Protein AF-A0A6J5UU24-F1 (afdb_monomer_lite)

Secondary structure (DSSP, 8-state):
-------PPBPTTSSBPEEEE--BTTBTT-EEEESSSEEE------HHHHHHHHHHHHHHHHHHHHHHHHHHHHHHHHHHHHHHHHHHHHHHHSS--

pLDDT: mean 73.28, std 20.17, range [39.81, 98.12]

Sequence (97 aa):
MPGMDEEAPMCWCGKAATIRTFWTDLNPTRRFSMCTAKAWFDPAMCERSKTMIPGLLKSRNKLEKSVAKERQREKVILGVVGGFLVSIYKLNFGRDV

Radius of gyration: 28.23 Å; chains: 1; bounding box: 56×29×75 Å

Organism: Prunus armeniaca (NCBI:txid36596)

Structure (mmCIF, N/CA/C/O backbone):
data_AF-A0A6J5UU24-F1
#
_entry.id   AF-A0A6J5UU24-F1
#
loop_
_atom_site.group_PDB
_atom_site.id
_atom_site.type_symbol
_atom_site.label_atom_id
_atom_site.label_alt_id
_atom_site.label_comp_id
_atom_site.label_asym_id
_atom_site.label_entity_id
_atom_site.label_seq_id
_atom_site.pdbx_PDB_ins_code
_atom_site.Cartn_x
_atom_site.Cartn_y
_atom_site.Cartn_z
_atom_site.occupancy
_atom_site.B_iso_or_equiv
_atom_site.auth_seq_id
_atom_site.auth_comp_id
_atom_site.auth_asym_id
_atom_site.auth_atom_id
_atom_site.pdbx_PDB_model_num
ATOM 1 N N . MET A 1 1 ? -9.491 -4.332 -33.816 1.00 44.12 1 MET A N 1
ATOM 2 C CA . MET A 1 1 ? -8.630 -5.133 -32.925 1.00 44.12 1 MET A CA 1
ATOM 3 C C . MET A 1 1 ? -7.939 -6.182 -33.785 1.00 44.12 1 MET A C 1
ATOM 5 O O . MET A 1 1 ? -8.633 -7.096 -34.210 1.00 44.12 1 MET A O 1
ATOM 9 N N . PRO A 1 2 ? -6.656 -6.012 -34.141 1.00 41.00 2 PRO A N 1
ATOM 10 C CA . PRO A 1 2 ? -5.870 -7.043 -34.812 1.00 41.00 2 PRO A CA 1
ATOM 11 C C . PRO A 1 2 ? -5.110 -7.903 -33.786 1.00 41.00 2 PRO A C 1
ATOM 13 O O . PRO A 1 2 ? -4.788 -7.426 -32.697 1.00 41.00 2 PRO A O 1
ATOM 16 N N . GLY A 1 3 ? -4.915 -9.178 -34.127 1.00 39.81 3 GLY A N 1
ATOM 17 C CA . GLY A 1 3 ? -4.409 -10.248 -33.267 1.00 39.81 3 GLY A CA 1
ATOM 18 C C . GLY A 1 3 ? -2.996 -10.022 -32.730 1.00 39.81 3 GLY A C 1
ATOM 19 O O . GLY A 1 3 ? -2.144 -9.424 -33.379 1.00 39.81 3 GLY A O 1
ATOM 20 N N . MET A 1 4 ? -2.784 -10.486 -31.496 1.00 42.34 4 MET A N 1
ATOM 21 C CA . MET A 1 4 ? -1.471 -10.665 -30.876 1.00 42.34 4 MET A CA 1
ATOM 22 C C . MET A 1 4 ? -0.816 -11.935 -31.430 1.00 42.34 4 MET A C 1
ATOM 24 O O . MET A 1 4 ? -0.698 -12.945 -30.740 1.00 42.34 4 MET A O 1
ATOM 28 N N . ASP A 1 5 ? -0.368 -11.886 -32.671 1.00 45.78 5 ASP A N 1
ATOM 29 C CA . ASP A 1 5 ? 0.671 -12.772 -33.180 1.00 45.78 5 ASP A CA 1
ATOM 30 C C . ASP A 1 5 ? 2.005 -12.057 -32.919 1.00 45.78 5 ASP A C 1
ATOM 32 O O . ASP A 1 5 ? 2.654 -11.486 -33.789 1.00 45.78 5 ASP A O 1
ATOM 36 N N . GLU A 1 6 ? 2.352 -12.013 -31.627 1.00 52.16 6 GLU A N 1
ATOM 37 C CA . GLU A 1 6 ? 3.648 -11.591 -31.100 1.00 52.16 6 GLU A CA 1
ATOM 38 C C . GLU A 1 6 ? 4.676 -12.632 -31.579 1.00 52.16 6 GLU A C 1
ATOM 40 O O . GLU A 1 6 ? 4.856 -13.678 -30.955 1.00 52.16 6 GLU A O 1
ATOM 45 N N . GLU A 1 7 ? 5.277 -12.390 -32.749 1.00 54.44 7 GLU A N 1
ATOM 46 C CA . GLU A 1 7 ? 6.356 -13.203 -33.318 1.00 54.44 7 GLU A CA 1
ATOM 47 C C . GLU A 1 7 ? 7.426 -13.444 -32.247 1.00 54.44 7 GLU A C 1
ATOM 49 O O . GLU A 1 7 ? 8.085 -12.517 -31.765 1.00 54.44 7 GLU A O 1
ATOM 54 N N . ALA A 1 8 ? 7.558 -14.701 -31.815 1.00 57.69 8 ALA A N 1
ATOM 55 C CA . ALA A 1 8 ? 8.473 -15.050 -30.743 1.00 57.69 8 ALA A CA 1
ATOM 56 C C . ALA A 1 8 ? 9.910 -14.684 -31.163 1.00 57.69 8 ALA A C 1
ATOM 58 O O . ALA A 1 8 ? 10.373 -15.138 -32.213 1.00 57.69 8 ALA A O 1
ATOM 59 N N . PRO A 1 9 ? 10.644 -13.895 -30.358 1.00 60.56 9 PRO A N 1
ATOM 60 C CA . PRO A 1 9 ? 11.988 -13.447 -30.704 1.00 60.56 9 PRO A CA 1
ATOM 61 C C . PRO A 1 9 ? 12.909 -14.657 -30.914 1.00 60.56 9 PRO A C 1
ATOM 63 O O . PRO A 1 9 ? 12.978 -15.566 -30.080 1.00 60.56 9 PRO A O 1
ATOM 66 N N . MET A 1 10 ? 13.627 -14.679 -32.037 1.00 60.81 10 MET A N 1
ATOM 67 C CA . MET A 1 10 ? 14.615 -15.715 -32.344 1.00 60.81 10 MET A CA 1
ATOM 68 C C . MET A 1 10 ? 15.832 -15.563 -31.427 1.00 60.81 10 MET A C 1
ATOM 70 O O . MET A 1 10 ? 16.442 -14.497 -31.347 1.00 60.81 10 MET A O 1
ATOM 74 N N . CYS A 1 11 ? 16.203 -16.630 -30.720 1.00 62.06 11 CYS A N 1
ATOM 75 C CA . CYS A 1 11 ? 17.449 -16.664 -29.964 1.00 62.06 11 CYS A CA 1
ATOM 76 C C . CYS A 1 11 ? 18.656 -16.665 -30.915 1.00 62.06 11 CYS A C 1
ATOM 78 O O . CYS A 1 11 ? 18.587 -17.195 -32.021 1.00 62.06 11 CYS A O 1
ATOM 80 N N . TRP A 1 12 ? 19.809 -16.201 -30.427 1.00 60.22 12 TRP A N 1
ATOM 81 C CA . TRP A 1 12 ? 21.127 -16.374 -31.055 1.00 60.22 12 TRP A CA 1
ATOM 82 C C . TRP A 1 12 ? 21.459 -17.824 -31.459 1.00 60.22 12 TRP A C 1
ATOM 84 O O . TRP A 1 12 ? 22.302 -18.038 -32.320 1.00 60.22 12 TRP A O 1
ATOM 94 N N . CYS A 1 13 ? 20.800 -18.827 -30.866 1.00 61.72 13 CYS A N 1
ATOM 95 C CA . CYS A 1 13 ? 20.937 -20.236 -31.248 1.00 61.72 13 CYS A CA 1
ATOM 96 C C . CYS A 1 13 ? 20.030 -20.665 -32.421 1.00 61.72 13 CYS A C 1
ATOM 98 O O . CYS A 1 13 ? 19.976 -21.852 -32.741 1.00 61.72 13 CYS A O 1
ATOM 100 N N . GLY A 1 14 ? 19.279 -19.733 -33.019 1.00 62.97 14 GLY A N 1
ATOM 101 C CA . GLY A 1 14 ? 18.365 -19.978 -34.139 1.00 62.97 14 GLY A CA 1
ATOM 102 C C . GLY A 1 14 ? 17.018 -20.605 -33.762 1.00 62.97 14 GLY A C 1
ATOM 103 O O . GLY A 1 14 ? 16.271 -20.999 -34.650 1.00 62.97 14 GLY A O 1
ATOM 104 N N . LYS A 1 15 ? 16.693 -20.726 -32.465 1.00 69.62 15 LYS A N 1
ATOM 105 C CA . LYS A 1 15 ? 15.407 -21.264 -31.976 1.00 69.62 15 LYS A CA 1
ATOM 106 C C . LYS A 1 15 ? 14.500 -20.147 -31.463 1.00 69.62 15 LYS A C 1
ATOM 108 O O . LYS A 1 15 ? 14.991 -19.191 -30.864 1.00 69.62 15 LYS A O 1
ATOM 113 N N . ALA A 1 16 ? 13.186 -20.305 -31.621 1.00 64.06 16 ALA A N 1
ATOM 114 C CA . ALA A 1 16 ? 12.196 -19.400 -31.036 1.00 64.06 16 ALA A CA 1
ATOM 115 C C . ALA A 1 16 ? 12.331 -19.374 -29.504 1.00 64.06 16 ALA A C 1
ATOM 117 O O . ALA A 1 16 ? 12.321 -20.424 -28.852 1.00 64.06 16 ALA A O 1
ATOM 118 N N . ALA A 1 17 ? 12.485 -18.187 -28.916 1.00 64.06 17 ALA A N 1
ATOM 119 C CA . ALA A 1 17 ? 12.617 -18.067 -27.473 1.00 64.06 17 ALA A CA 1
ATOM 120 C C . ALA A 1 17 ? 11.252 -18.205 -26.787 1.00 64.06 17 ALA A C 1
ATOM 122 O O . ALA A 1 17 ? 10.260 -17.605 -27.192 1.00 64.06 17 ALA A O 1
ATOM 123 N N . THR A 1 18 ? 11.203 -18.974 -25.697 1.00 60.19 18 THR A N 1
ATOM 124 C CA . THR A 1 18 ? 9.995 -19.056 -24.868 1.00 60.19 18 THR A CA 1
ATOM 125 C C . THR A 1 18 ? 9.939 -17.847 -23.939 1.00 60.19 18 THR A C 1
ATOM 127 O O . THR A 1 18 ? 10.804 -17.696 -23.071 1.00 60.19 18 THR A O 1
ATOM 130 N N . ILE A 1 19 ? 8.920 -17.002 -24.106 1.00 60.59 19 ILE A N 1
ATOM 131 C CA . ILE A 1 19 ? 8.643 -15.884 -23.201 1.00 60.59 19 ILE A CA 1
ATOM 132 C C . ILE A 1 19 ? 7.968 -16.435 -21.941 1.00 60.59 19 ILE A C 1
ATOM 134 O O . ILE A 1 19 ? 6.944 -17.116 -22.010 1.00 60.59 19 ILE A O 1
ATOM 138 N N . ARG A 1 20 ? 8.535 -16.146 -20.768 1.00 55.53 20 ARG A N 1
ATOM 139 C CA . ARG A 1 20 ? 7.919 -16.454 -19.470 1.00 55.53 20 ARG A CA 1
ATOM 140 C C . ARG A 1 20 ? 7.802 -15.173 -18.647 1.00 55.53 20 ARG A C 1
ATOM 142 O O . ARG A 1 20 ? 8.733 -14.372 -18.586 1.00 55.53 20 ARG A O 1
ATOM 149 N N . THR A 1 21 ? 6.647 -14.982 -18.019 1.00 52.50 21 THR A N 1
ATOM 150 C CA . THR A 1 21 ? 6.360 -13.870 -17.102 1.00 52.50 21 THR A CA 1
ATOM 151 C C . THR A 1 21 ? 6.596 -14.314 -15.664 1.00 52.50 21 THR A C 1
ATOM 153 O O . THR A 1 21 ? 5.988 -15.295 -15.229 1.00 52.50 21 THR A O 1
ATOM 156 N N . PHE A 1 22 ? 7.440 -13.601 -14.917 1.00 47.19 22 PHE A N 1
ATOM 157 C CA . PHE A 1 22 ? 7.596 -13.822 -13.479 1.00 47.19 22 PHE A CA 1
ATOM 158 C C . PHE A 1 22 ? 6.884 -12.708 -12.708 1.00 47.19 22 PHE A C 1
ATOM 160 O O . PHE A 1 22 ? 7.263 -11.543 -12.797 1.00 47.19 22 PHE A O 1
ATOM 167 N N . TRP A 1 23 ? 5.840 -13.064 -11.961 1.00 44.97 23 TRP A N 1
ATOM 168 C CA . TRP A 1 23 ? 5.071 -12.122 -11.152 1.00 44.97 23 TRP A CA 1
ATOM 169 C C . TRP A 1 23 ? 5.726 -11.989 -9.775 1.00 44.97 23 TRP A C 1
ATOM 171 O O . TRP A 1 23 ? 5.588 -12.874 -8.936 1.00 44.97 23 TRP A O 1
ATOM 181 N N . THR A 1 24 ? 6.453 -10.897 -9.534 1.00 49.84 24 THR A N 1
ATOM 182 C CA . THR A 1 24 ? 6.869 -10.511 -8.173 1.00 49.84 24 THR A CA 1
ATOM 183 C C . THR A 1 24 ? 6.519 -9.063 -7.897 1.00 49.84 24 THR A C 1
ATOM 185 O O . THR A 1 24 ? 6.614 -8.225 -8.792 1.00 49.84 24 THR A O 1
ATOM 188 N N . ASP A 1 25 ? 6.180 -8.758 -6.643 1.00 44.84 25 ASP A N 1
ATOM 189 C CA . ASP A 1 25 ? 5.805 -7.410 -6.186 1.00 44.84 25 ASP A CA 1
ATOM 190 C C . ASP A 1 25 ? 6.895 -6.354 -6.439 1.00 44.84 25 ASP A C 1
ATOM 192 O O . ASP A 1 25 ? 6.608 -5.167 -6.574 1.00 44.84 25 ASP A O 1
ATOM 196 N N . LEU A 1 26 ? 8.153 -6.792 -6.541 1.00 52.62 26 LEU A N 1
ATOM 197 C CA . LEU A 1 26 ? 9.314 -5.951 -6.838 1.00 52.62 26 LEU A CA 1
ATOM 198 C C . LEU A 1 26 ? 9.515 -5.695 -8.341 1.00 52.62 26 LEU A C 1
ATOM 200 O O . LEU A 1 26 ? 10.218 -4.755 -8.695 1.00 52.62 26 LEU A O 1
ATOM 204 N N . ASN A 1 27 ? 8.938 -6.518 -9.225 1.00 52.19 27 ASN A N 1
ATOM 205 C CA . ASN A 1 27 ? 9.123 -6.439 -10.679 1.00 52.19 27 ASN A CA 1
ATOM 206 C C . ASN A 1 27 ? 7.878 -6.955 -11.434 1.00 52.19 27 ASN A C 1
ATOM 208 O O . ASN A 1 27 ? 7.950 -7.994 -12.093 1.00 52.19 27 ASN A O 1
ATOM 212 N N . PRO A 1 28 ? 6.737 -6.246 -11.376 1.00 52.50 28 PRO A N 1
ATOM 213 C CA . PRO A 1 28 ? 5.447 -6.748 -11.863 1.00 52.50 28 PRO A CA 1
ATOM 214 C C . PRO A 1 28 ? 5.328 -6.888 -13.392 1.00 52.50 28 PRO A C 1
ATOM 216 O O . PRO A 1 28 ? 4.271 -7.274 -13.882 1.00 52.50 28 PRO A O 1
ATOM 219 N N . THR A 1 29 ? 6.380 -6.584 -14.157 1.00 56.31 29 THR A N 1
ATOM 220 C CA . THR A 1 29 ? 6.336 -6.570 -15.627 1.00 56.31 29 THR A CA 1
ATOM 221 C C . THR A 1 29 ? 7.452 -7.333 -16.326 1.00 56.31 29 THR A C 1
ATOM 223 O O . THR A 1 29 ? 7.399 -7.392 -17.545 1.00 56.31 29 THR A O 1
ATOM 226 N N . ARG A 1 30 ? 8.403 -7.973 -15.622 1.00 53.75 30 ARG A N 1
ATOM 227 C CA . ARG A 1 30 ? 9.563 -8.581 -16.298 1.00 53.75 30 ARG A CA 1
ATOM 228 C C . ARG A 1 30 ? 9.260 -9.895 -17.022 1.00 53.75 30 ARG A C 1
ATOM 230 O O . ARG A 1 30 ? 9.090 -10.947 -16.402 1.00 53.75 30 ARG A O 1
ATOM 237 N N . ARG A 1 31 ? 9.278 -9.838 -18.355 1.00 58.25 31 ARG A N 1
ATOM 238 C CA . ARG A 1 31 ? 9.361 -10.969 -19.284 1.00 58.25 31 ARG A CA 1
ATOM 239 C C . ARG A 1 31 ? 10.831 -11.340 -19.493 1.00 58.25 31 ARG A C 1
ATOM 241 O O . ARG A 1 31 ? 11.684 -10.476 -19.705 1.00 58.25 31 ARG A O 1
ATOM 248 N N . PHE A 1 32 ? 11.151 -12.628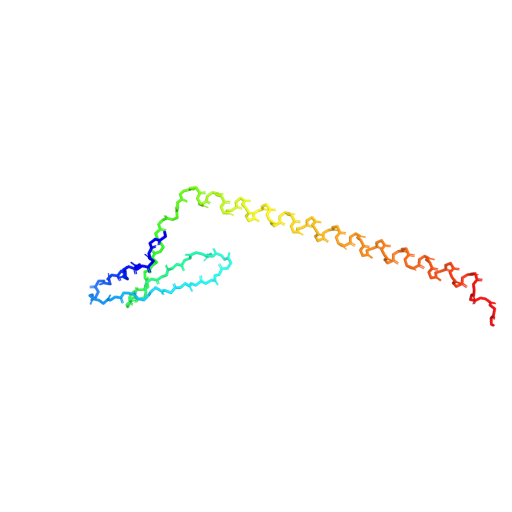 -19.435 1.00 52.56 32 PHE A N 1
ATOM 249 C CA . PHE A 1 32 ? 12.477 -13.134 -19.799 1.00 52.56 32 PHE A CA 1
ATOM 250 C C . P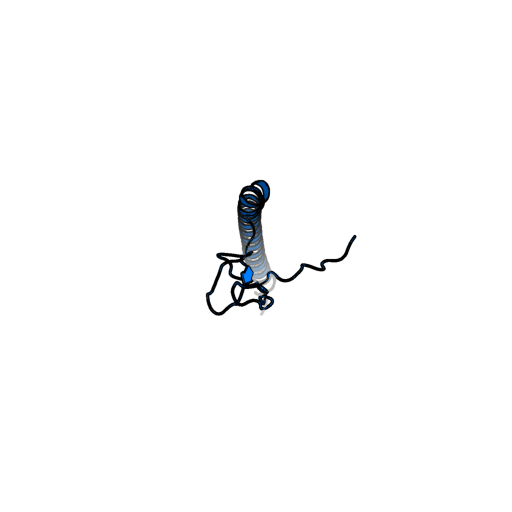HE A 1 32 ? 12.368 -14.093 -20.981 1.00 52.56 32 PHE A C 1
ATOM 252 O O . PHE A 1 32 ? 11.419 -14.875 -21.073 1.00 52.56 32 PHE A O 1
ATOM 259 N N . SER A 1 33 ? 13.343 -14.026 -21.887 1.00 52.12 33 SER A N 1
ATOM 260 C CA . SER A 1 33 ? 13.484 -14.979 -22.983 1.00 52.12 33 SER A CA 1
ATOM 261 C C . SER A 1 33 ? 14.375 -16.117 -22.504 1.00 52.12 33 SER A C 1
ATOM 263 O O . SER A 1 33 ? 15.538 -15.891 -22.153 1.00 52.12 33 SER A O 1
ATOM 265 N N . MET A 1 34 ? 13.847 -17.339 -22.469 1.00 52.81 34 MET A N 1
ATOM 266 C CA . MET A 1 34 ? 14.658 -18.498 -22.117 1.00 52.81 34 MET A CA 1
ATOM 267 C C . MET A 1 34 ? 15.318 -19.057 -23.376 1.00 52.81 34 MET A C 1
ATOM 269 O O . MET A 1 34 ? 14.723 -19.804 -24.146 1.00 52.81 34 MET A O 1
ATOM 273 N N . CYS A 1 35 ? 16.569 -18.668 -23.572 1.00 53.56 35 CYS A N 1
ATOM 274 C CA . CYS A 1 35 ? 17.550 -19.465 -24.287 1.00 53.56 35 CYS A CA 1
ATOM 275 C C . CYS A 1 35 ? 18.653 -19.825 -23.281 1.00 53.56 35 CYS A C 1
ATOM 277 O O . CYS A 1 35 ? 18.615 -19.348 -22.148 1.00 53.56 35 CYS A O 1
ATOM 279 N N . THR A 1 36 ? 19.616 -20.672 -23.632 1.00 52.94 36 THR A N 1
ATOM 280 C CA . THR A 1 36 ? 20.660 -21.183 -22.715 1.00 52.94 36 THR A CA 1
ATOM 281 C C . THR A 1 36 ? 21.401 -20.108 -21.893 1.00 52.94 36 THR A C 1
ATOM 283 O O . THR A 1 36 ? 21.949 -20.436 -20.844 1.00 52.94 36 THR A O 1
ATOM 286 N N . ALA A 1 37 ? 21.337 -18.829 -22.285 1.00 49.66 37 ALA A N 1
ATOM 287 C CA . ALA A 1 37 ? 21.643 -17.673 -21.443 1.00 49.66 37 ALA A CA 1
ATOM 288 C C . ALA A 1 37 ? 20.361 -16.893 -21.067 1.00 49.66 37 ALA A C 1
ATOM 290 O O . ALA A 1 37 ? 19.607 -16.454 -21.936 1.00 49.66 37 ALA A O 1
ATOM 291 N N . LYS A 1 38 ? 20.122 -16.694 -19.763 1.00 47.62 38 LYS A N 1
ATOM 292 C CA . LYS A 1 38 ? 19.007 -15.889 -19.228 1.00 47.62 38 LYS A CA 1
ATOM 293 C C . LYS A 1 38 ? 19.174 -14.421 -19.647 1.00 47.62 38 LYS A C 1
ATOM 295 O O . LYS A 1 38 ? 19.943 -13.699 -19.019 1.00 47.62 38 LYS A O 1
ATOM 300 N N . ALA A 1 39 ? 18.447 -13.978 -20.668 1.00 52.94 39 ALA A N 1
ATOM 301 C CA . ALA A 1 39 ? 18.385 -12.572 -21.064 1.00 52.94 39 ALA A CA 1
ATOM 302 C C . ALA A 1 39 ? 17.025 -11.970 -20.678 1.0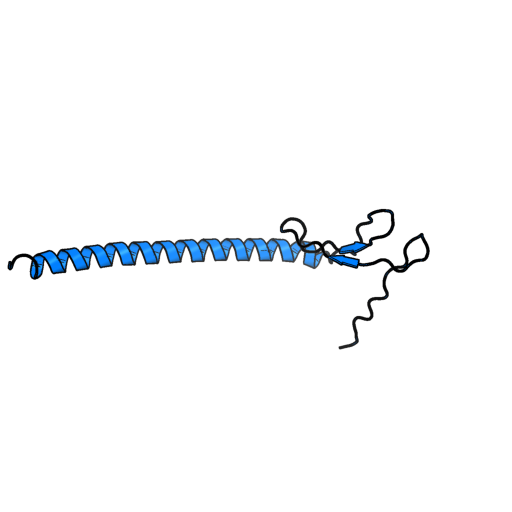0 52.94 39 ALA A C 1
ATOM 304 O O . ALA A 1 39 ? 15.970 -12.579 -20.888 1.00 52.94 39 ALA A O 1
ATOM 305 N N . TRP A 1 40 ? 17.051 -10.779 -20.076 1.00 54.44 40 TRP A N 1
ATOM 306 C CA . TRP A 1 40 ? 15.846 -9.999 -19.795 1.00 54.44 40 TRP A CA 1
ATOM 307 C C . TRP A 1 40 ? 15.271 -9.488 -21.118 1.00 54.44 40 TRP A C 1
ATOM 309 O O . TRP A 1 40 ? 16.006 -8.897 -21.904 1.00 54.44 40 TRP A O 1
ATOM 319 N N . PHE A 1 41 ? 13.986 -9.744 -21.368 1.00 50.34 41 PHE A N 1
ATOM 320 C CA . PHE A 1 41 ? 13.341 -9.450 -22.651 1.00 50.34 41 PHE A CA 1
ATOM 321 C C . PHE A 1 41 ? 12.503 -8.171 -22.631 1.00 50.34 41 PHE A C 1
ATOM 323 O O . PHE A 1 41 ? 12.114 -7.705 -23.693 1.00 50.34 41 PHE A O 1
ATOM 330 N N . ASP A 1 42 ? 12.211 -7.602 -21.458 1.00 56.00 42 ASP A N 1
ATOM 331 C CA . ASP A 1 42 ? 11.312 -6.451 -21.377 1.00 56.00 42 ASP A CA 1
ATOM 332 C C . ASP A 1 42 ? 11.727 -5.329 -22.337 1.00 56.00 42 ASP A C 1
ATOM 334 O O . ASP A 1 42 ? 12.781 -4.712 -22.126 1.00 56.00 42 ASP A O 1
ATOM 338 N N . PRO A 1 43 ? 10.905 -5.016 -23.361 1.00 57.66 43 PRO A N 1
ATOM 339 C CA . PRO A 1 43 ? 11.094 -3.783 -24.093 1.00 57.66 43 PRO A CA 1
ATOM 340 C C . PRO A 1 43 ? 10.991 -2.638 -23.089 1.00 57.66 43 PRO A C 1
ATOM 342 O O . PRO A 1 43 ? 10.235 -2.706 -22.113 1.00 57.66 43 PRO A O 1
ATOM 345 N N . ALA A 1 44 ? 11.777 -1.583 -23.305 1.00 59.66 44 ALA A N 1
ATOM 346 C CA . ALA A 1 44 ? 11.742 -0.421 -22.435 1.00 59.66 44 ALA A CA 1
ATOM 347 C C . ALA A 1 44 ? 10.287 0.051 -22.276 1.00 59.66 44 ALA A C 1
ATOM 349 O O . ALA A 1 44 ? 9.642 0.454 -23.243 1.00 59.66 44 ALA A O 1
ATOM 350 N N . MET A 1 45 ? 9.765 -0.027 -21.047 1.00 62.66 45 MET A N 1
ATOM 351 C CA . MET A 1 45 ? 8.450 0.516 -20.707 1.00 62.66 45 MET A CA 1
ATOM 352 C C . MET A 1 45 ? 8.376 1.970 -21.189 1.00 62.66 45 MET A C 1
ATOM 354 O O . MET A 1 45 ? 9.353 2.709 -21.046 1.00 62.66 45 MET A O 1
ATOM 358 N N . CYS A 1 46 ? 7.231 2.399 -21.728 1.00 73.75 46 CYS A N 1
ATOM 359 C CA . CYS A 1 46 ? 7.032 3.801 -22.103 1.00 73.75 46 CYS A CA 1
ATOM 360 C C . CYS A 1 46 ? 7.385 4.714 -20.912 1.00 73.75 46 CYS A C 1
ATOM 362 O O . CYS A 1 46 ? 6.980 4.432 -19.781 1.00 73.75 46 CYS A O 1
ATOM 364 N N . GLU A 1 47 ? 8.112 5.812 -21.151 1.00 75.12 47 GLU A N 1
ATOM 365 C CA . GLU A 1 47 ? 8.520 6.769 -20.104 1.00 75.12 47 GLU A CA 1
ATOM 366 C C . GLU A 1 47 ? 7.332 7.275 -19.274 1.00 75.12 47 GLU A C 1
ATOM 368 O O . GLU A 1 47 ? 7.399 7.415 -18.049 1.00 75.12 47 GLU A O 1
ATOM 373 N N . ARG A 1 48 ? 6.176 7.439 -19.924 1.00 81.00 48 ARG A N 1
ATOM 374 C CA . ARG A 1 48 ? 4.922 7.763 -19.243 1.00 81.00 48 ARG A CA 1
ATOM 375 C C . ARG A 1 48 ? 4.498 6.666 -18.264 1.00 81.00 48 ARG A C 1
ATOM 377 O O . ARG A 1 48 ? 4.074 6.959 -17.153 1.00 81.00 48 ARG A O 1
ATOM 384 N N . SER A 1 49 ? 4.609 5.398 -18.640 1.00 74.88 49 SER A N 1
ATOM 385 C CA . SER A 1 49 ? 4.232 4.274 -17.775 1.00 74.88 49 SER A CA 1
ATOM 386 C C . SER A 1 49 ? 5.171 4.142 -16.576 1.00 74.88 49 SER A C 1
ATOM 388 O O . SER A 1 49 ? 4.703 3.884 -15.467 1.00 74.88 49 SER A O 1
ATOM 390 N N . LYS A 1 50 ? 6.475 4.395 -16.767 1.00 76.12 50 LYS A N 1
ATOM 391 C CA . LYS A 1 50 ? 7.475 4.395 -15.684 1.00 76.12 50 LYS A CA 1
ATOM 392 C C . LYS A 1 50 ? 7.164 5.419 -14.591 1.00 76.12 50 LYS A C 1
ATOM 394 O O . LYS A 1 50 ? 7.482 5.178 -13.432 1.00 76.12 50 LYS A O 1
ATOM 399 N N . THR A 1 51 ? 6.521 6.533 -14.939 1.00 78.19 51 THR A N 1
ATOM 400 C CA . THR A 1 51 ? 6.139 7.589 -13.987 1.00 78.19 51 THR A CA 1
ATOM 401 C C . THR A 1 51 ? 4.720 7.412 -13.442 1.00 78.19 51 THR A C 1
ATOM 403 O O . THR A 1 51 ? 4.494 7.591 -12.244 1.00 78.19 51 THR A O 1
ATOM 406 N N . MET A 1 52 ? 3.761 7.003 -14.280 1.00 83.06 52 MET A N 1
ATOM 407 C CA . MET A 1 52 ? 2.366 6.838 -13.857 1.00 83.06 52 MET A CA 1
ATOM 408 C C . MET A 1 52 ? 2.160 5.636 -12.929 1.00 83.06 52 MET A C 1
ATOM 410 O O . MET A 1 52 ? 1.451 5.769 -11.933 1.00 83.06 52 MET A O 1
ATOM 414 N N . ILE A 1 53 ? 2.778 4.480 -13.203 1.00 86.31 53 ILE A N 1
ATOM 415 C CA . ILE A 1 53 ? 2.553 3.256 -12.410 1.00 86.31 53 ILE A CA 1
ATOM 416 C C . ILE A 1 53 ? 2.952 3.450 -10.935 1.00 86.31 53 ILE A C 1
ATOM 418 O O . ILE A 1 53 ? 2.121 3.171 -10.064 1.00 86.31 53 ILE A O 1
ATOM 422 N N . PRO A 1 54 ? 4.142 3.995 -10.601 1.00 87.00 54 PRO A N 1
ATOM 423 C CA . PRO A 1 54 ? 4.488 4.279 -9.209 1.00 87.00 54 PRO A CA 1
ATOM 424 C C . PRO A 1 54 ? 3.540 5.287 -8.547 1.00 87.00 54 PRO A C 1
ATOM 426 O O . PRO A 1 54 ? 3.171 5.116 -7.383 1.00 87.00 54 PRO A O 1
ATOM 429 N N . GLY A 1 55 ? 3.106 6.320 -9.280 1.00 90.56 55 GLY A N 1
ATOM 430 C CA . GLY A 1 55 ? 2.158 7.321 -8.780 1.00 90.56 55 GLY A CA 1
ATOM 431 C C . GLY A 1 55 ? 0.787 6.728 -8.438 1.00 90.56 55 GLY A C 1
ATOM 432 O O . GLY A 1 55 ? 0.223 7.022 -7.378 1.00 90.56 55 GLY A O 1
ATOM 433 N N . LEU A 1 56 ? 0.280 5.839 -9.295 1.00 92.69 56 LEU A N 1
ATOM 434 C CA . LEU A 1 56 ? -0.973 5.115 -9.081 1.00 92.69 56 LEU A CA 1
ATOM 435 C C . LEU A 1 56 ? -0.869 4.152 -7.898 1.00 92.69 56 LEU A C 1
ATOM 437 O O . LEU A 1 56 ? -1.738 4.164 -7.027 1.00 92.69 56 LEU A O 1
ATOM 441 N N . LEU A 1 57 ? 0.218 3.381 -7.805 1.00 93.25 57 LEU A N 1
ATOM 442 C CA . LEU A 1 57 ? 0.461 2.479 -6.676 1.00 93.25 57 LEU A CA 1
ATOM 443 C C . LEU A 1 57 ? 0.533 3.239 -5.348 1.00 93.25 57 LEU A C 1
ATOM 445 O O . LEU A 1 57 ? -0.090 2.837 -4.366 1.00 93.25 57 LEU A O 1
ATOM 449 N N . LYS A 1 58 ? 1.233 4.379 -5.314 1.00 93.94 58 LYS A N 1
ATOM 450 C CA . LYS A 1 58 ? 1.305 5.232 -4.120 1.00 93.94 58 LYS A CA 1
ATOM 451 C C . LYS A 1 58 ? -0.075 5.757 -3.719 1.00 93.94 58 LYS A C 1
ATOM 453 O O . LYS A 1 58 ? -0.410 5.741 -2.534 1.00 93.94 58 LYS A O 1
ATOM 458 N N . SER A 1 59 ? -0.872 6.193 -4.692 1.00 95.06 59 SER A N 1
ATOM 459 C CA . SER A 1 59 ? -2.232 6.693 -4.462 1.00 95.06 59 SER A CA 1
ATOM 460 C C . SER A 1 59 ? -3.161 5.595 -3.940 1.00 95.06 59 SER A C 1
ATOM 462 O O . SER A 1 59 ? -3.833 5.806 -2.932 1.00 95.06 59 SER A O 1
ATOM 464 N N . ARG A 1 60 ? -3.126 4.400 -4.545 1.00 96.31 60 ARG A N 1
ATOM 465 C CA . ARG A 1 60 ? -3.881 3.226 -4.086 1.00 96.31 60 ARG A CA 1
ATOM 466 C C . ARG A 1 60 ? -3.503 2.852 -2.655 1.00 96.31 60 ARG A C 1
ATOM 468 O O . ARG A 1 60 ? -4.374 2.779 -1.798 1.00 96.31 60 ARG A O 1
ATOM 475 N N . ASN A 1 61 ? -2.208 2.714 -2.369 1.00 95.44 61 ASN A N 1
ATOM 476 C CA . ASN A 1 61 ? -1.731 2.349 -1.034 1.00 95.44 61 ASN A CA 1
ATOM 477 C C . ASN A 1 61 ? -2.127 3.399 0.025 1.00 95.44 61 ASN A C 1
ATOM 479 O O . ASN A 1 61 ? -2.392 3.057 1.177 1.00 95.44 61 ASN A O 1
ATOM 483 N N . LYS A 1 62 ? -2.173 4.690 -0.337 1.00 97.25 62 LYS A N 1
ATOM 484 C CA . LYS A 1 62 ? -2.674 5.753 0.550 1.00 97.25 62 LYS A CA 1
ATOM 485 C C . LYS A 1 62 ? -4.172 5.588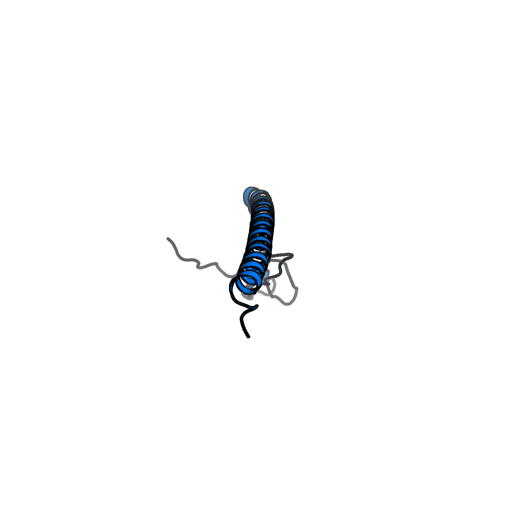 0.822 1.00 97.25 62 LYS A C 1
ATOM 487 O O . LYS A 1 62 ? -4.583 5.698 1.977 1.00 97.25 62 LYS A O 1
ATOM 492 N N . LEU A 1 63 ? -4.958 5.307 -0.217 1.00 97.62 63 LEU A N 1
ATOM 493 C CA . LEU A 1 63 ? -6.401 5.100 -0.112 1.00 97.62 63 LEU A CA 1
ATOM 494 C C . LEU A 1 63 ? -6.730 3.873 0.754 1.00 97.62 63 LEU A C 1
ATOM 496 O O . LEU A 1 63 ? -7.527 3.970 1.686 1.00 97.62 63 LEU A O 1
ATOM 500 N N . GLU A 1 64 ? -6.057 2.747 0.516 1.00 97.44 64 GLU A N 1
ATOM 501 C CA . GLU A 1 64 ? -6.214 1.515 1.299 1.00 97.44 64 GLU A CA 1
ATOM 502 C C . GLU A 1 64 ? -5.926 1.752 2.787 1.00 97.44 64 GLU A C 1
ATOM 504 O O . GLU A 1 64 ? -6.687 1.304 3.645 1.00 97.44 64 GLU A O 1
ATOM 509 N N . LYS A 1 65 ? -4.889 2.536 3.112 1.00 97.81 65 LYS A N 1
ATOM 510 C CA . LYS A 1 65 ? -4.590 2.928 4.499 1.00 97.81 65 LYS A CA 1
ATOM 511 C C . LYS A 1 65 ? -5.700 3.772 5.126 1.00 97.81 65 LYS A C 1
ATOM 513 O O . LYS A 1 65 ? -6.033 3.545 6.288 1.00 97.81 65 LYS A O 1
ATOM 518 N N . SER A 1 66 ? -6.274 4.732 4.395 1.00 97.38 66 SER A N 1
ATOM 519 C CA . SER A 1 66 ? -7.407 5.514 4.913 1.00 97.38 66 SER A CA 1
ATOM 520 C C . SER A 1 66 ? -8.641 4.647 5.147 1.00 97.38 66 SER A C 1
ATOM 522 O O . SER A 1 66 ? -9.223 4.717 6.222 1.00 97.38 66 SER A O 1
ATOM 524 N N . VAL A 1 67 ? -8.983 3.763 4.207 1.00 98.12 67 VAL A N 1
ATOM 525 C CA . VAL A 1 67 ? -10.126 2.847 4.346 1.00 98.12 67 VAL A CA 1
ATOM 526 C C . VAL A 1 67 ? -9.927 1.907 5.532 1.00 98.12 67 VAL A C 1
ATOM 528 O O . VAL A 1 67 ? -10.837 1.724 6.338 1.00 98.12 67 VAL A O 1
ATOM 531 N N . ALA A 1 68 ? -8.724 1.349 5.695 1.00 97.69 68 ALA A N 1
ATOM 532 C CA . ALA A 1 68 ? -8.402 0.512 6.844 1.00 97.69 68 ALA A CA 1
ATOM 533 C C . ALA A 1 68 ? -8.559 1.278 8.168 1.00 97.69 68 ALA A C 1
ATOM 535 O O . ALA A 1 68 ? -9.113 0.737 9.123 1.00 97.69 68 ALA A O 1
ATOM 536 N N . LYS A 1 69 ? -8.119 2.542 8.221 1.00 97.44 69 LYS A N 1
ATOM 537 C CA . LYS A 1 69 ? -8.265 3.403 9.402 1.00 97.44 69 LYS A CA 1
ATOM 538 C C . LYS A 1 69 ? -9.731 3.691 9.729 1.00 97.44 69 LYS A C 1
ATOM 540 O O . LYS A 1 69 ? -10.107 3.573 10.892 1.00 97.44 69 LYS A O 1
ATOM 545 N N . GLU A 1 70 ? -10.550 4.028 8.736 1.00 97.25 70 GLU A N 1
ATOM 546 C CA . GLU A 1 70 ? -11.984 4.275 8.946 1.00 97.25 70 GLU A CA 1
ATOM 547 C C . GLU A 1 70 ? -12.712 3.007 9.398 1.00 97.25 70 GLU A C 1
ATOM 549 O O . GLU A 1 70 ? -13.443 3.031 10.385 1.00 97.25 70 GLU A O 1
ATOM 554 N N . ARG A 1 71 ? -12.408 1.856 8.791 1.00 97.06 71 ARG A N 1
ATOM 555 C CA . ARG A 1 71 ? -12.976 0.570 9.215 1.00 97.06 71 ARG A CA 1
ATOM 556 C C . ARG A 1 71 ? -12.595 0.200 10.652 1.00 97.06 71 ARG A C 1
ATOM 558 O O . ARG A 1 71 ? -13.379 -0.427 11.360 1.00 97.06 71 ARG A O 1
ATOM 565 N N . GLN A 1 72 ? -11.390 0.557 11.099 1.00 96.94 72 GLN A N 1
ATOM 566 C CA . GLN A 1 72 ? -10.994 0.380 12.501 1.00 96.94 72 GLN A CA 1
ATOM 567 C C . GLN A 1 72 ? -11.784 1.306 13.431 1.00 96.94 72 GLN A C 1
ATOM 569 O O . GLN A 1 72 ? -12.253 0.853 14.471 1.00 96.94 72 GLN A O 1
ATOM 574 N N . ARG A 1 73 ? -11.988 2.573 13.048 1.00 96.81 73 ARG A N 1
ATOM 575 C CA . ARG A 1 73 ? -12.812 3.520 13.820 1.00 96.81 73 ARG A CA 1
ATOM 576 C C . ARG A 1 73 ? -14.242 3.023 13.975 1.00 96.81 73 ARG A C 1
ATOM 578 O O . ARG A 1 73 ? -14.754 3.024 15.087 1.00 96.81 73 ARG A O 1
ATOM 585 N N . GLU A 1 74 ? -14.845 2.549 12.891 1.00 97.38 74 GLU A N 1
ATOM 586 C CA . GLU A 1 74 ? -16.193 1.981 12.899 1.00 97.38 74 GLU A CA 1
ATOM 587 C C . GLU A 1 74 ? -16.304 0.815 13.889 1.00 97.38 74 GLU A C 1
ATOM 589 O O . GLU A 1 74 ? -17.182 0.814 14.747 1.00 97.38 74 GLU A O 1
ATOM 594 N N . LYS A 1 75 ? -15.361 -0.137 13.850 1.00 97.19 75 LYS A N 1
ATOM 595 C CA . LYS A 1 75 ? -15.331 -1.265 14.796 1.00 97.19 75 LYS A CA 1
ATOM 596 C C . LYS A 1 75 ? -15.199 -0.816 16.248 1.00 97.19 75 LYS A C 1
ATOM 598 O O . LYS A 1 75 ? -15.868 -1.374 17.113 1.00 97.19 75 LYS A O 1
ATOM 603 N N . VAL A 1 76 ? -14.351 0.178 16.521 1.00 97.62 76 VAL A N 1
ATOM 604 C CA . VAL A 1 76 ? -14.202 0.742 17.871 1.00 97.62 76 VAL A CA 1
ATOM 605 C C . VAL A 1 76 ? -15.512 1.375 18.330 1.00 97.62 76 VAL A C 1
ATOM 607 O O . VAL A 1 76 ? -15.956 1.093 19.438 1.00 97.62 76 VAL A O 1
ATOM 610 N N . ILE A 1 77 ? -16.161 2.175 17.480 1.00 97.62 77 ILE A N 1
ATOM 611 C CA . ILE A 1 77 ? -17.446 2.808 17.801 1.00 97.62 77 ILE A CA 1
ATOM 612 C C . ILE A 1 77 ? -18.509 1.745 18.079 1.00 97.62 77 ILE A C 1
ATOM 614 O O . ILE A 1 77 ? -19.162 1.810 19.115 1.00 97.62 77 ILE A O 1
ATOM 618 N N . LEU A 1 78 ? -18.645 0.739 17.212 1.00 97.62 78 LEU A N 1
ATOM 619 C CA . LEU A 1 78 ? -19.592 -0.361 17.409 1.00 97.62 78 LEU A CA 1
ATOM 620 C C . LEU A 1 78 ? -19.329 -1.116 18.717 1.00 97.62 78 LEU A C 1
ATOM 622 O O . LEU A 1 78 ? -20.273 -1.438 19.433 1.00 97.62 78 LEU A O 1
ATOM 626 N N . GLY A 1 79 ? -18.061 -1.351 19.065 1.00 97.81 79 GLY A N 1
ATOM 627 C CA . GLY A 1 79 ? -17.684 -1.971 20.335 1.00 97.81 79 GLY A CA 1
ATOM 628 C C . GLY A 1 79 ? -18.051 -1.115 21.550 1.00 97.81 79 GLY A C 1
ATOM 629 O O . GLY A 1 79 ? -18.635 -1.626 22.504 1.00 97.81 79 GLY A O 1
ATOM 630 N N . VAL A 1 80 ? -17.759 0.189 21.511 1.00 97.81 80 VAL A N 1
ATOM 631 C CA . VAL A 1 80 ? -18.065 1.128 22.605 1.00 97.81 80 VAL A CA 1
ATOM 632 C C . VAL A 1 80 ? -19.573 1.298 22.779 1.00 97.81 80 VAL A C 1
ATOM 634 O O . VAL A 1 80 ? -20.083 1.139 23.886 1.00 97.81 80 VAL A O 1
ATOM 637 N N . VAL A 1 81 ?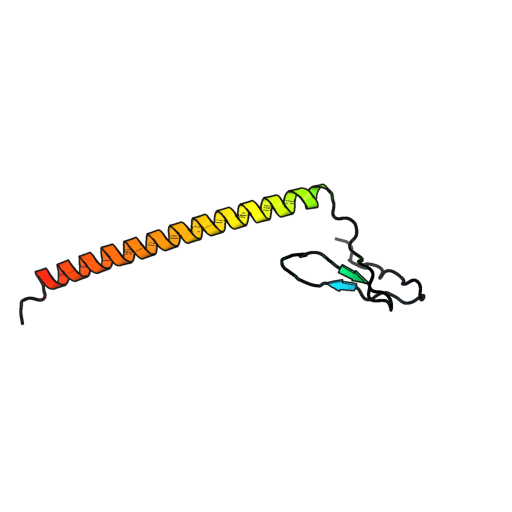 -20.296 1.578 21.691 1.00 97.56 81 VAL A N 1
ATOM 638 C CA . VAL A 1 81 ? -21.755 1.748 21.706 1.00 97.56 81 VAL A CA 1
ATOM 639 C C . VAL A 1 81 ? -22.430 0.450 22.138 1.00 97.56 81 VAL A C 1
ATOM 641 O O . VAL A 1 81 ? -23.283 0.476 23.020 1.00 97.56 81 VAL A O 1
ATOM 644 N N . GLY A 1 82 ? -22.007 -0.693 21.591 1.00 96.38 82 GLY A N 1
ATOM 645 C CA . GLY A 1 82 ? -22.511 -2.004 21.990 1.00 96.38 82 GLY A CA 1
ATOM 646 C C . GLY A 1 82 ? -22.292 -2.285 23.478 1.00 96.38 82 GLY A C 1
ATOM 647 O O . GLY A 1 82 ? -23.231 -2.657 24.177 1.00 96.38 82 GLY A O 1
ATOM 648 N N . GLY A 1 83 ? -21.085 -2.039 23.996 1.00 96.38 83 GLY A N 1
ATOM 649 C CA . GLY A 1 83 ? -20.776 -2.213 25.418 1.00 96.38 83 GLY A CA 1
ATOM 650 C C . GLY A 1 83 ? -21.591 -1.293 26.333 1.00 96.38 83 GLY A C 1
ATOM 651 O O . GLY A 1 83 ? -22.063 -1.722 27.392 1.00 96.38 83 GLY A O 1
ATOM 652 N N . PHE A 1 84 ? -21.816 -0.047 25.911 1.00 96.81 84 PHE A N 1
ATOM 653 C CA . PHE A 1 84 ? -22.647 0.903 26.647 1.00 96.81 84 PHE A CA 1
ATOM 654 C C . PHE A 1 84 ? -24.118 0.466 26.672 1.00 96.81 84 PHE A C 1
ATOM 656 O O . PHE A 1 84 ? -24.725 0.435 27.741 1.00 96.81 84 PHE A O 1
ATOM 663 N N . LEU A 1 85 ? -24.669 0.034 25.532 1.00 96.25 85 LEU A N 1
ATOM 664 C CA . LEU A 1 85 ? -26.035 -0.494 25.439 1.00 96.25 85 LEU A CA 1
ATOM 665 C C . LEU A 1 85 ? -26.232 -1.740 26.310 1.00 96.25 85 LEU A C 1
ATOM 667 O O . LEU A 1 85 ? -27.223 -1.830 27.029 1.00 96.25 85 LEU A O 1
ATOM 671 N N . VAL A 1 86 ? -25.272 -2.669 26.309 1.00 95.06 86 VAL A N 1
ATOM 672 C CA . VAL A 1 86 ? -25.296 -3.849 27.192 1.00 95.06 86 VAL A CA 1
ATOM 673 C C . VAL A 1 86 ? -25.287 -3.437 28.665 1.00 95.06 86 VAL A C 1
ATOM 675 O O . VAL A 1 86 ? -26.018 -4.014 29.469 1.00 95.06 86 VAL A O 1
ATOM 678 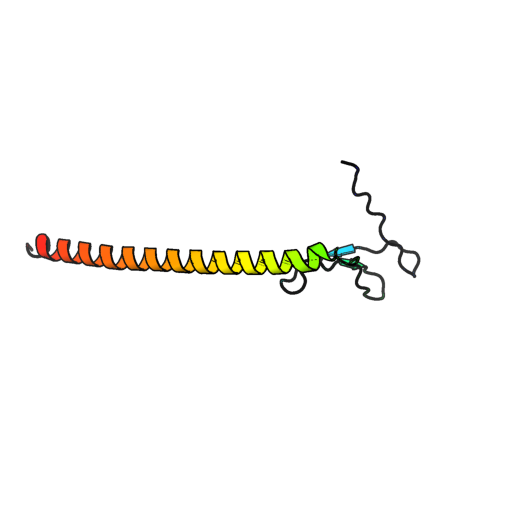N N . SER A 1 87 ? -24.490 -2.430 29.028 1.00 93.31 87 SER A N 1
ATOM 679 C CA . SER A 1 87 ? -24.440 -1.915 30.402 1.00 93.31 87 SER A CA 1
ATOM 680 C C . SER A 1 87 ? -25.771 -1.284 30.814 1.00 93.31 87 SER A C 1
ATOM 682 O O . SER A 1 87 ? -26.285 -1.598 31.884 1.00 93.31 87 SER A O 1
ATOM 684 N N . ILE A 1 88 ? -26.373 -0.464 29.945 1.00 94.88 88 ILE A N 1
ATOM 685 C CA . ILE A 1 88 ? -27.711 0.105 30.153 1.00 94.88 88 ILE A CA 1
ATOM 686 C C . ILE A 1 88 ? -28.744 -1.008 30.319 1.00 94.88 88 ILE A C 1
ATOM 688 O O . ILE A 1 88 ? -29.523 -0.969 31.267 1.00 94.88 88 ILE A O 1
ATOM 692 N N . TYR A 1 89 ? -28.744 -2.009 29.440 1.00 94.75 89 TYR A N 1
ATOM 693 C CA . TYR A 1 89 ? -29.675 -3.131 29.519 1.00 94.75 89 TYR A CA 1
ATOM 694 C C . TYR A 1 89 ? -29.533 -3.884 30.847 1.00 94.75 89 TYR A C 1
ATOM 696 O O . TYR A 1 89 ? -30.525 -4.118 31.528 1.00 94.75 89 TYR A O 1
ATOM 704 N N . LYS A 1 90 ? -28.303 -4.182 31.287 1.00 93.00 90 LYS A N 1
ATOM 705 C CA . LYS A 1 90 ? -28.069 -4.813 32.595 1.00 93.00 90 LYS A CA 1
ATOM 706 C C . LYS A 1 90 ? -28.531 -3.949 33.769 1.00 93.00 90 LYS A C 1
ATOM 708 O O . LYS A 1 90 ? -29.052 -4.490 34.736 1.00 93.00 90 LYS A O 1
ATOM 713 N N . LEU A 1 91 ? -28.354 -2.630 33.701 1.00 90.81 91 LEU A N 1
ATOM 714 C CA . LEU A 1 91 ? -28.793 -1.718 34.760 1.00 90.81 91 LEU A CA 1
ATOM 715 C C . LEU A 1 91 ? -30.318 -1.571 34.828 1.00 90.81 91 LEU A C 1
ATOM 717 O O . LEU A 1 91 ? -30.843 -1.426 35.927 1.00 90.81 91 LEU A O 1
ATOM 721 N N . ASN A 1 92 ? -31.006 -1.607 33.683 1.00 87.62 92 ASN A N 1
ATOM 722 C CA . ASN A 1 92 ? -32.459 -1.427 33.601 1.00 87.62 92 ASN A CA 1
ATOM 723 C C . ASN A 1 92 ? -33.254 -2.738 33.709 1.00 87.62 92 ASN A C 1
ATOM 725 O O . ASN A 1 92 ? -34.421 -2.686 34.063 1.00 87.62 92 ASN A O 1
ATOM 729 N N . PHE A 1 93 ? -32.653 -3.886 33.378 1.00 78.88 93 PHE A N 1
ATOM 730 C CA . PHE A 1 93 ? -33.357 -5.171 33.233 1.00 78.88 93 PHE A CA 1
ATOM 731 C C . PHE A 1 93 ? -32.674 -6.353 33.944 1.00 78.88 93 PHE A C 1
ATOM 733 O O . PHE A 1 93 ? -33.221 -7.448 33.985 1.00 78.88 93 PHE A O 1
ATOM 740 N N . GLY A 1 94 ? -31.454 -6.175 34.463 1.00 62.88 94 GLY A N 1
ATOM 741 C CA . GLY A 1 94 ? -30.635 -7.250 35.040 1.00 62.88 94 GLY A CA 1
ATOM 742 C C . GLY A 1 94 ? -30.563 -7.272 36.569 1.00 62.88 94 GLY A C 1
ATOM 743 O O . GLY A 1 94 ? -29.705 -7.972 37.098 1.00 62.88 94 GLY A O 1
ATOM 744 N N . ARG A 1 95 ? -31.399 -6.498 37.277 1.00 59.06 95 ARG A N 1
ATOM 745 C CA . ARG A 1 95 ? -31.469 -6.483 38.754 1.00 59.06 95 ARG A CA 1
ATOM 746 C C . ARG A 1 95 ? -32.734 -7.162 39.315 1.00 59.06 95 ARG A C 1
ATOM 748 O O . ARG A 1 95 ? -32.941 -7.114 40.518 1.00 59.06 95 ARG A O 1
ATOM 755 N N . ASP A 1 96 ? -33.540 -7.804 38.470 1.00 56.12 96 ASP A N 1
ATOM 756 C CA . ASP A 1 96 ? -34.806 -8.455 38.857 1.00 56.12 96 ASP A CA 1
ATOM 757 C C . ASP A 1 96 ? -34.734 -10.000 38.849 1.00 56.12 96 ASP A C 1
ATOM 759 O O . ASP A 1 96 ? -35.665 -10.669 38.400 1.00 56.12 96 ASP A O 1
ATOM 763 N N . VAL A 1 97 ? -33.629 -10.577 39.343 1.00 54.28 97 VAL A N 1
ATOM 764 C CA . VAL A 1 97 ? -33.529 -11.995 39.762 1.00 54.28 97 VAL A CA 1
ATOM 765 C C . VAL A 1 97 ? -32.791 -12.077 41.090 1.00 54.28 97 VAL A C 1
ATOM 767 O O . VAL A 1 97 ? -31.710 -11.452 41.184 1.00 54.28 97 VAL A O 1
#

Foldseek 3Di:
DDDPPVPQDQDPVRDRWDWDADDDPVPRGWIWTDDVDTDTDDDPDPPVCVPVVVVVVVVVVVVVVVVVVVVVVVVVCCVVVVVVVVVVCCVVPVPPD